Protein AF-A0A538GFB2-F1 (afdb_monomer_lite)

Radius of gyration: 16.96 Å; chains: 1; bounding box: 48×27×48 Å

Secondary structure (DSSP, 8-state):
---------------SGGGSHHHHHHHHHHT--EETTEE---TTSB-GGG-SSS---B--SGGGTTTSTTTTSHHHHHHHHHHHHHHHHHS---

Structure (mmCIF, N/CA/C/O backbone):
data_AF-A0A538GFB2-F1
#
_entry.id   AF-A0A538GFB2-F1
#
loop_
_atom_site.group_PDB
_atom_site.id
_atom_site.type_symbol
_atom_site.label_atom_id
_atom_site.label_alt_id
_atom_site.label_comp_id
_atom_site.label_asym_id
_atom_site.label_entity_id
_atom_site.label_seq_id
_atom_site.pdbx_PDB_ins_code
_atom_site.Cartn_x
_atom_site.Cartn_y
_atom_site.Cartn_z
_atom_site.occupancy
_atom_site.B_iso_or_equiv
_atom_site.auth_seq_id
_atom_site.auth_comp_id
_atom_site.auth_asym_id
_atom_site.auth_atom_id
_atom_site.pdbx_PDB_model_num
ATOM 1 N N . MET A 1 1 ? 39.221 5.810 -26.655 1.00 50.38 1 MET A N 1
ATOM 2 C CA . MET A 1 1 ? 38.280 5.226 -25.675 1.00 50.38 1 MET A CA 1
ATOM 3 C C . MET A 1 1 ? 38.002 3.803 -26.113 1.00 50.38 1 MET A C 1
ATOM 5 O O . MET A 1 1 ? 37.433 3.619 -27.179 1.00 50.38 1 MET A O 1
ATOM 9 N N . ASN A 1 2 ? 38.476 2.812 -25.359 1.00 55.91 2 ASN A N 1
ATOM 10 C CA . ASN A 1 2 ? 38.236 1.405 -25.675 1.00 55.91 2 ASN A CA 1
ATOM 11 C C . ASN A 1 2 ? 36.797 1.069 -25.278 1.00 55.91 2 ASN A C 1
ATOM 13 O O . ASN A 1 2 ? 36.492 0.971 -24.092 1.00 55.91 2 ASN A O 1
ATOM 17 N N . GLY A 1 3 ? 35.910 0.972 -26.268 1.00 63.19 3 GLY A N 1
ATOM 18 C CA . GLY A 1 3 ? 34.527 0.551 -26.079 1.00 63.19 3 GLY A CA 1
ATOM 19 C C . GLY A 1 3 ? 34.468 -0.925 -25.706 1.00 63.19 3 GLY A C 1
ATOM 20 O O . GLY A 1 3 ? 34.484 -1.792 -26.574 1.00 63.19 3 GLY A O 1
ATOM 21 N N . SER A 1 4 ? 34.414 -1.218 -24.410 1.00 72.31 4 SER A N 1
ATOM 22 C CA . SER A 1 4 ? 33.981 -2.524 -23.922 1.00 72.31 4 SER A CA 1
ATOM 23 C C . SER A 1 4 ? 32.481 -2.669 -24.180 1.00 72.31 4 SER A C 1
ATOM 25 O O . SER A 1 4 ? 31.709 -1.811 -23.747 1.00 72.31 4 SER A O 1
ATOM 27 N N . ALA A 1 5 ? 32.057 -3.733 -24.868 1.00 78.94 5 ALA A N 1
ATOM 28 C CA . ALA A 1 5 ? 30.639 -4.047 -25.023 1.00 78.94 5 ALA A CA 1
ATOM 29 C C . ALA A 1 5 ? 29.997 -4.201 -23.633 1.00 78.94 5 ALA A C 1
ATOM 31 O O . ALA A 1 5 ? 30.387 -5.073 -22.858 1.00 78.94 5 ALA A O 1
ATOM 32 N N . GLN A 1 6 ? 29.043 -3.328 -23.308 1.00 87.31 6 GLN A N 1
ATOM 33 C CA . GLN A 1 6 ? 28.327 -3.342 -22.036 1.00 87.31 6 GLN A CA 1
ATOM 34 C C . GLN A 1 6 ? 26.903 -3.850 -22.258 1.00 87.31 6 GLN A C 1
ATOM 36 O O . GLN A 1 6 ? 26.196 -3.368 -23.142 1.00 87.31 6 GLN A O 1
ATOM 41 N N . VAL A 1 7 ? 26.476 -4.809 -21.437 1.00 90.44 7 VAL A N 1
ATOM 42 C CA . VAL A 1 7 ? 25.086 -5.274 -21.404 1.00 90.44 7 VAL A CA 1
ATOM 43 C C . VAL A 1 7 ? 24.329 -4.469 -20.352 1.00 90.44 7 VAL A C 1
ATOM 45 O O . VAL A 1 7 ? 24.751 -4.398 -19.198 1.00 90.44 7 VAL A O 1
ATOM 48 N N . ILE A 1 8 ? 23.208 -3.866 -20.750 1.00 90.19 8 ILE A N 1
ATOM 49 C CA . ILE A 1 8 ? 22.290 -3.159 -19.852 1.00 90.19 8 ILE A CA 1
ATOM 50 C C . ILE A 1 8 ? 21.027 -4.005 -19.702 1.00 90.19 8 ILE A C 1
ATOM 52 O O . ILE A 1 8 ? 20.302 -4.229 -20.669 1.00 90.19 8 ILE A O 1
ATOM 56 N N . CYS A 1 9 ? 20.741 -4.444 -18.478 1.00 91.38 9 CYS A N 1
ATOM 57 C CA . CYS A 1 9 ? 19.517 -5.172 -18.156 1.00 91.38 9 CYS A CA 1
ATOM 58 C C . CYS A 1 9 ? 18.461 -4.203 -17.607 1.00 91.38 9 CYS A C 1
ATOM 60 O O . CYS A 1 9 ? 18.441 -3.907 -16.416 1.00 91.38 9 CYS A O 1
ATOM 62 N N . ALA A 1 10 ? 17.572 -3.715 -18.475 1.00 90.75 10 ALA A N 1
ATOM 63 C CA . ALA A 1 10 ? 16.458 -2.834 -18.114 1.00 90.75 10 ALA A CA 1
ATOM 64 C C . ALA A 1 10 ? 15.153 -3.626 -17.886 1.00 90.75 10 ALA A C 1
ATOM 66 O O . ALA A 1 10 ? 14.116 -3.333 -18.473 1.00 90.75 10 ALA A O 1
ATOM 67 N N . THR A 1 11 ? 15.200 -4.663 -17.047 1.00 91.25 11 THR A N 1
ATOM 68 C CA . THR A 1 11 ? 14.083 -5.609 -16.830 1.00 91.25 11 THR A CA 1
ATOM 69 C C . THR A 1 11 ? 12.999 -5.096 -15.874 1.00 91.25 11 THR A C 1
ATOM 71 O O . THR A 1 11 ? 12.088 -5.838 -15.516 1.00 91.25 11 THR A O 1
ATOM 74 N N . GLY A 1 12 ? 13.090 -3.837 -15.442 1.00 88.06 12 GLY A N 1
ATOM 75 C CA . GLY A 1 12 ? 12.149 -3.225 -14.508 1.00 88.06 12 GLY A CA 1
ATOM 76 C C . GLY A 1 12 ? 12.362 -3.653 -13.055 1.00 88.06 12 GLY A C 1
ATOM 77 O O . GLY A 1 12 ? 13.450 -4.069 -12.657 1.00 88.06 12 GLY A O 1
ATOM 78 N N . PHE A 1 13 ? 11.305 -3.514 -12.255 1.00 84.81 13 PHE A N 1
ATOM 79 C CA . PHE A 1 13 ? 11.328 -3.737 -10.812 1.00 84.81 13 PHE A CA 1
ATOM 80 C C . PHE A 1 13 ? 10.518 -4.968 -10.422 1.00 84.81 13 PHE A C 1
ATOM 82 O O . PHE A 1 13 ? 9.530 -5.330 -11.062 1.00 84.81 13 PHE A O 1
ATOM 89 N N . ARG A 1 14 ? 10.927 -5.584 -9.314 1.00 88.75 14 ARG A N 1
ATOM 90 C CA . ARG A 1 14 ? 10.164 -6.637 -8.649 1.00 88.75 14 ARG A CA 1
ATOM 91 C C . ARG A 1 14 ? 8.854 -6.050 -8.114 1.00 88.75 14 ARG A C 1
ATOM 93 O O . ARG A 1 14 ? 8.877 -5.040 -7.416 1.00 88.75 14 ARG A O 1
ATOM 100 N N . ARG A 1 15 ? 7.735 -6.681 -8.464 1.00 86.81 15 ARG A N 1
ATOM 101 C CA . ARG A 1 15 ? 6.373 -6.263 -8.103 1.00 86.81 15 ARG A CA 1
ATOM 102 C C . ARG A 1 15 ? 5.821 -7.086 -6.942 1.00 86.81 15 ARG A C 1
ATOM 104 O O . ARG A 1 15 ? 6.360 -8.145 -6.628 1.00 86.81 15 ARG A O 1
ATOM 111 N N . GLY A 1 16 ? 4.729 -6.609 -6.355 1.00 89.69 16 GLY A N 1
ATOM 112 C CA . GLY A 1 16 ? 4.022 -7.327 -5.300 1.00 89.69 16 GLY A CA 1
ATOM 113 C C . GLY A 1 16 ? 4.748 -7.326 -3.954 1.00 89.69 16 GLY A C 1
ATOM 114 O O . GLY A 1 16 ? 5.863 -6.820 -3.807 1.00 89.69 16 GLY A O 1
ATOM 115 N N . PHE A 1 17 ? 4.095 -7.888 -2.940 1.00 93.62 17 PHE A N 1
ATOM 116 C CA . PHE A 1 17 ? 4.569 -7.804 -1.555 1.00 93.62 17 PHE A CA 1
ATOM 117 C C . PHE A 1 17 ? 5.668 -8.826 -1.224 1.00 93.62 17 PHE A C 1
ATOM 119 O O . PHE A 1 17 ? 6.476 -8.592 -0.329 1.00 93.62 17 PHE A O 1
ATOM 126 N N . ARG A 1 18 ? 5.737 -9.959 -1.942 1.00 94.19 18 ARG A N 1
ATOM 127 C CA . ARG A 1 18 ? 6.629 -11.094 -1.610 1.00 94.19 18 ARG A CA 1
ATOM 128 C C . ARG A 1 18 ? 8.117 -10.758 -1.655 1.00 94.19 18 ARG A C 1
ATOM 130 O O . ARG A 1 18 ? 8.944 -11.501 -1.129 1.00 94.19 18 ARG A O 1
ATOM 137 N N . HIS A 1 19 ? 8.477 -9.688 -2.351 1.00 92.12 19 HIS A N 1
ATOM 138 C CA . HIS A 1 19 ? 9.860 -9.259 -2.530 1.00 92.12 19 HIS A CA 1
ATOM 139 C C . HIS A 1 19 ? 10.310 -8.235 -1.487 1.00 92.12 19 HIS A C 1
ATOM 141 O O . HIS A 1 19 ? 11.508 -7.972 -1.379 1.00 92.12 19 HIS A O 1
ATOM 147 N N . ASP A 1 20 ? 9.375 -7.729 -0.686 1.00 93.44 20 ASP A N 1
ATOM 148 C CA . ASP A 1 20 ? 9.642 -6.926 0.494 1.00 93.44 20 ASP A CA 1
ATOM 149 C C . ASP A 1 20 ? 9.559 -7.819 1.742 1.00 93.44 20 ASP A C 1
ATOM 151 O O . ASP A 1 20 ? 8.541 -8.459 2.007 1.00 93.44 20 ASP A O 1
ATOM 155 N N . ARG A 1 21 ? 10.649 -7.893 2.516 1.00 95.38 21 ARG A N 1
ATOM 156 C CA . ARG A 1 21 ? 10.722 -8.782 3.689 1.00 95.38 21 ARG A CA 1
ATOM 157 C C . ARG A 1 21 ? 9.715 -8.408 4.775 1.00 95.38 21 ARG A C 1
ATOM 159 O O . ARG A 1 21 ? 9.217 -9.306 5.450 1.00 95.38 21 ARG A O 1
ATOM 166 N N . LEU A 1 22 ? 9.446 -7.117 4.966 1.00 95.44 22 LEU A N 1
ATOM 167 C CA . LEU A 1 22 ? 8.499 -6.654 5.973 1.00 95.44 22 LEU A CA 1
ATOM 168 C C . LEU A 1 22 ? 7.075 -6.978 5.530 1.00 95.44 22 LEU A C 1
ATOM 170 O O . LEU A 1 22 ? 6.331 -7.578 6.301 1.00 95.44 22 LEU A O 1
ATOM 174 N N . LEU A 1 23 ? 6.711 -6.652 4.288 1.00 95.75 23 LEU A N 1
ATOM 175 C CA . LEU A 1 23 ? 5.359 -6.920 3.796 1.00 95.75 23 LEU A CA 1
ATOM 176 C C . LEU A 1 23 ? 5.070 -8.423 3.713 1.00 95.75 23 LEU A C 1
ATOM 178 O O . LEU A 1 23 ? 4.014 -8.858 4.162 1.00 95.75 23 LEU A O 1
ATOM 182 N N . ALA A 1 24 ? 6.015 -9.231 3.223 1.00 96.94 24 ALA A N 1
ATOM 183 C CA . ALA A 1 24 ? 5.877 -10.689 3.204 1.00 96.94 24 ALA A CA 1
ATOM 184 C C . ALA A 1 24 ? 5.643 -11.268 4.604 1.00 96.94 24 ALA A C 1
ATOM 186 O O . ALA A 1 24 ? 4.804 -12.152 4.780 1.00 96.94 24 ALA A O 1
ATOM 187 N N . ARG A 1 25 ? 6.355 -10.744 5.607 1.00 97.88 25 ARG A N 1
ATOM 188 C CA . ARG A 1 25 ? 6.182 -11.148 7.000 1.00 97.88 25 ARG A CA 1
ATOM 189 C C . ARG A 1 25 ? 4.823 -10.721 7.552 1.00 97.88 25 ARG A C 1
ATOM 191 O O . ARG A 1 25 ? 4.146 -11.552 8.140 1.00 97.88 25 ARG A O 1
ATOM 198 N N . LEU A 1 26 ? 4.402 -9.477 7.321 1.00 97.25 26 LEU A N 1
ATOM 199 C CA . LEU A 1 26 ? 3.101 -8.979 7.775 1.00 97.25 26 LEU A CA 1
ATOM 200 C C . LEU A 1 26 ? 1.940 -9.775 7.166 1.00 97.25 26 LEU A C 1
ATOM 202 O O . LEU A 1 26 ? 1.012 -10.125 7.887 1.00 97.25 26 LEU A O 1
ATOM 206 N N . VAL A 1 27 ? 2.014 -10.115 5.874 1.00 97.38 27 VAL A N 1
ATOM 207 C CA . VAL A 1 27 ? 1.020 -10.983 5.220 1.00 97.38 27 VAL A CA 1
ATOM 208 C C . VAL A 1 27 ? 0.945 -12.340 5.907 1.00 97.38 27 VAL A C 1
ATOM 210 O O . VAL A 1 27 ? -0.147 -12.783 6.253 1.00 97.38 27 VAL A O 1
ATOM 213 N N . ALA A 1 28 ? 2.092 -12.982 6.136 1.00 97.69 28 ALA A N 1
ATOM 214 C CA . ALA A 1 28 ? 2.142 -14.303 6.749 1.00 97.69 28 ALA A CA 1
ATOM 215 C C . ALA A 1 28 ? 1.669 -14.299 8.214 1.00 97.69 28 ALA A C 1
ATOM 217 O O . ALA A 1 28 ? 0.923 -15.187 8.615 1.00 97.69 28 ALA A O 1
ATOM 218 N N . GLU A 1 29 ? 2.089 -13.313 9.009 1.00 98.06 29 GLU A N 1
ATOM 219 C CA . GLU A 1 29 ? 1.780 -13.241 10.443 1.00 98.06 29 GLU A CA 1
ATOM 220 C C . GLU A 1 29 ? 0.329 -12.834 10.718 1.00 98.06 29 GLU A C 1
ATOM 222 O O . GLU A 1 29 ? -0.260 -13.299 11.693 1.00 98.06 29 GLU A O 1
ATOM 227 N N . HIS A 1 30 ? -0.255 -11.983 9.872 1.00 97.06 30 HIS A N 1
ATOM 228 C CA . HIS A 1 30 ? -1.601 -11.447 10.0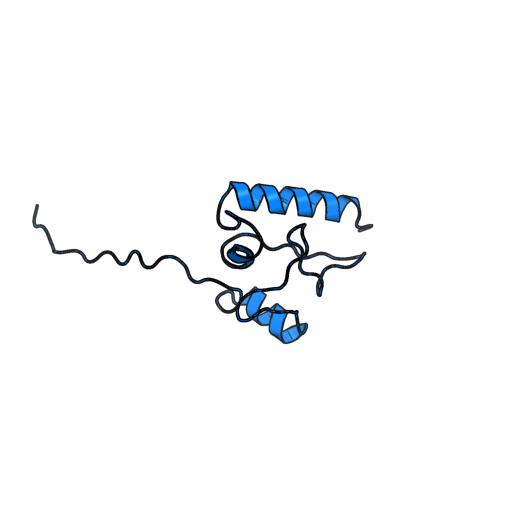83 1.00 97.06 30 HIS A CA 1
ATOM 229 C C . HIS A 1 30 ? -2.662 -12.039 9.150 1.00 97.06 30 HIS A C 1
ATOM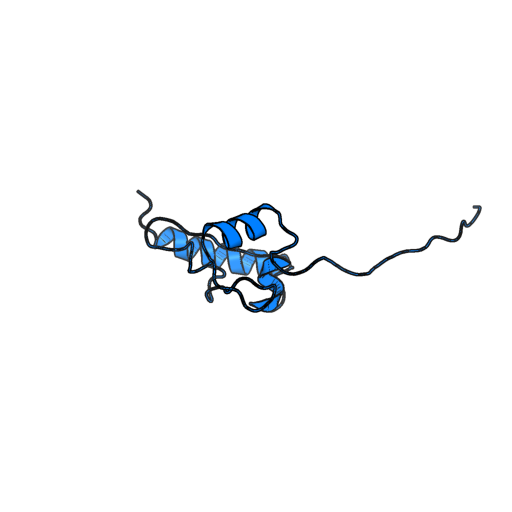 231 O O . HIS A 1 30 ? -3.824 -11.655 9.256 1.00 97.06 30 HIS A O 1
ATOM 237 N N . GLY A 1 31 ? -2.291 -12.958 8.250 1.00 96.19 31 GLY A N 1
ATOM 238 C CA . GLY A 1 31 ? -3.218 -13.559 7.288 1.00 96.19 31 GLY A CA 1
ATOM 239 C C . GLY A 1 31 ? -3.876 -12.515 6.387 1.00 96.19 31 GLY A C 1
ATOM 240 O O . GLY A 1 31 ? -5.085 -12.564 6.174 1.00 96.19 31 GLY A O 1
ATOM 241 N N . LEU A 1 32 ? -3.097 -11.529 5.927 1.00 97.19 32 LEU A N 1
ATOM 242 C CA . LEU A 1 32 ? -3.633 -10.407 5.154 1.00 97.19 32 LEU A CA 1
ATOM 243 C C . LEU A 1 32 ? -4.217 -10.888 3.831 1.00 97.19 32 LEU A C 1
ATOM 245 O O . LEU A 1 32 ? -3.668 -11.780 3.186 1.00 97.19 32 LEU A O 1
ATOM 249 N N . GLU A 1 33 ? -5.308 -10.251 3.418 1.00 96.94 33 GLU A N 1
ATOM 250 C CA . GLU A 1 33 ? -5.956 -10.559 2.153 1.00 96.94 33 GLU A CA 1
ATOM 251 C C . GLU A 1 33 ? -5.057 -10.171 0.972 1.00 96.94 33 GLU A C 1
ATOM 253 O O . GLU A 1 33 ? -4.491 -9.072 0.909 1.00 96.94 33 GLU A O 1
ATOM 258 N N . THR A 1 34 ? -4.924 -11.097 0.025 1.00 96.06 34 THR A N 1
ATOM 259 C CA . THR A 1 34 ? -4.095 -10.928 -1.167 1.00 96.06 34 THR A CA 1
ATOM 260 C C . THR A 1 34 ? -4.808 -11.448 -2.404 1.00 96.06 34 THR A C 1
ATOM 262 O O . THR A 1 34 ? -5.419 -12.515 -2.357 1.00 96.06 34 THR A O 1
ATOM 265 N N . ALA A 1 35 ? -4.635 -10.754 -3.525 1.00 94.38 35 ALA A N 1
ATOM 266 C CA . ALA A 1 35 ? -4.935 -11.263 -4.857 1.00 94.38 35 ALA A CA 1
ATOM 267 C C . ALA A 1 35 ? -3.608 -11.632 -5.539 1.00 94.38 35 ALA A C 1
ATOM 269 O O . ALA A 1 35 ? -2.840 -10.756 -5.936 1.00 94.38 35 ALA A O 1
ATOM 270 N N . ASP A 1 36 ? -3.309 -12.928 -5.624 1.00 92.38 36 ASP A N 1
ATOM 271 C CA . ASP A 1 36 ? -2.012 -13.455 -6.070 1.00 92.38 36 ASP A CA 1
ATOM 272 C C . ASP A 1 36 ? -0.818 -12.879 -5.275 1.00 92.38 36 ASP A C 1
ATOM 274 O O . ASP A 1 36 ? -0.601 -13.223 -4.110 1.00 92.38 36 ASP A O 1
ATOM 278 N N . ASP A 1 37 ? -0.024 -12.008 -5.902 1.00 91.31 37 ASP A N 1
ATOM 279 C CA . ASP A 1 37 ? 1.162 -11.365 -5.321 1.00 91.31 37 ASP A CA 1
ATOM 280 C C . ASP A 1 37 ? 0.883 -9.948 -4.799 1.00 91.31 37 ASP A C 1
ATOM 282 O O . ASP A 1 37 ? 1.803 -9.226 -4.393 1.00 91.31 37 ASP A O 1
ATOM 286 N N . TRP A 1 38 ? -0.383 -9.539 -4.805 1.00 93.56 38 TRP A N 1
ATOM 287 C CA . TRP A 1 38 ? -0.818 -8.191 -4.480 1.00 93.56 38 TRP A CA 1
ATOM 288 C C . TRP A 1 38 ? -1.568 -8.153 -3.156 1.00 93.56 38 TRP A C 1
ATOM 290 O O . TRP A 1 38 ? -2.485 -8.936 -2.931 1.00 93.56 38 TRP A O 1
ATOM 300 N N . LEU A 1 39 ? -1.192 -7.216 -2.284 1.00 94.81 39 LEU A N 1
ATOM 301 C CA . LEU A 1 39 ? -1.976 -6.882 -1.094 1.00 94.81 39 LEU A CA 1
ATOM 302 C C . LEU A 1 39 ? -3.299 -6.260 -1.526 1.00 94.81 39 LEU A C 1
ATOM 304 O O . LEU A 1 39 ? -3.259 -5.303 -2.295 1.00 94.81 39 LEU A O 1
ATOM 308 N N . VAL A 1 40 ? -4.427 -6.739 -1.000 1.00 95.06 40 VAL A N 1
ATOM 309 C CA . VAL A 1 40 ? -5.708 -6.038 -1.152 1.00 95.06 40 VAL A CA 1
ATOM 310 C C . VAL A 1 40 ? -5.657 -4.738 -0.347 1.00 95.06 40 VAL A C 1
ATOM 312 O O . VAL A 1 40 ? -5.272 -4.742 0.824 1.00 95.06 40 VAL A O 1
ATOM 315 N N . LEU A 1 41 ? -6.002 -3.622 -0.993 1.00 94.62 41 LEU A N 1
ATOM 316 C CA . LEU A 1 41 ? -5.965 -2.278 -0.420 1.00 94.62 41 LEU A CA 1
ATOM 317 C C . LEU A 1 41 ? -7.349 -1.635 -0.505 1.00 94.62 41 LEU A C 1
ATOM 319 O O . LEU A 1 41 ? -8.061 -1.823 -1.493 1.00 94.62 41 LEU A O 1
ATOM 323 N N . ASP A 1 42 ? -7.681 -0.824 0.492 1.00 93.19 42 ASP A N 1
ATOM 324 C CA . ASP A 1 42 ? -8.815 0.092 0.429 1.00 93.19 42 ASP A CA 1
ATOM 325 C C . ASP A 1 42 ? -8.527 1.266 -0.533 1.00 93.19 42 ASP A C 1
ATOM 327 O O . ASP A 1 42 ? -7.367 1.546 -0.865 1.00 93.19 42 ASP A O 1
ATOM 331 N N . PRO A 1 43 ? -9.560 2.018 -0.971 1.00 89.75 43 PRO A N 1
ATOM 332 C CA . PRO A 1 43 ? -9.395 3.147 -1.893 1.00 89.75 43 PRO A CA 1
ATOM 333 C C . PRO A 1 43 ? -8.466 4.266 -1.397 1.00 89.75 43 PRO A C 1
ATOM 335 O O . PRO A 1 43 ? -7.992 5.073 -2.191 1.00 89.75 43 PRO A O 1
ATOM 338 N N . ASP A 1 44 ? -8.195 4.343 -0.093 1.00 89.50 44 ASP A N 1
ATOM 339 C CA . ASP A 1 44 ? -7.251 5.289 0.511 1.00 89.50 44 ASP A CA 1
ATOM 340 C C . ASP A 1 44 ? -5.818 4.735 0.621 1.00 89.50 44 ASP A C 1
ATOM 342 O O . ASP A 1 44 ? -4.967 5.343 1.272 1.00 89.50 44 ASP A O 1
ATOM 346 N N . SER A 1 45 ? -5.534 3.625 -0.072 1.00 93.25 45 SER A N 1
ATOM 347 C CA . SER A 1 45 ? -4.258 2.896 -0.066 1.00 93.25 45 SER A CA 1
ATOM 348 C C . SER A 1 45 ? -3.921 2.215 1.264 1.00 93.25 45 SER A C 1
ATOM 350 O O . SER A 1 45 ? -2.770 1.815 1.468 1.00 93.25 45 SER A O 1
ATOM 352 N N . THR A 1 46 ? -4.890 2.078 2.176 1.00 94.19 46 THR A N 1
ATOM 353 C CA . THR A 1 46 ? -4.694 1.358 3.438 1.00 94.19 46 THR A CA 1
ATOM 354 C C . THR A 1 46 ? -4.864 -0.150 3.280 1.00 94.19 46 THR A C 1
ATOM 356 O O . THR A 1 46 ? -5.519 -0.630 2.361 1.00 94.19 46 THR A O 1
ATOM 359 N N . VAL A 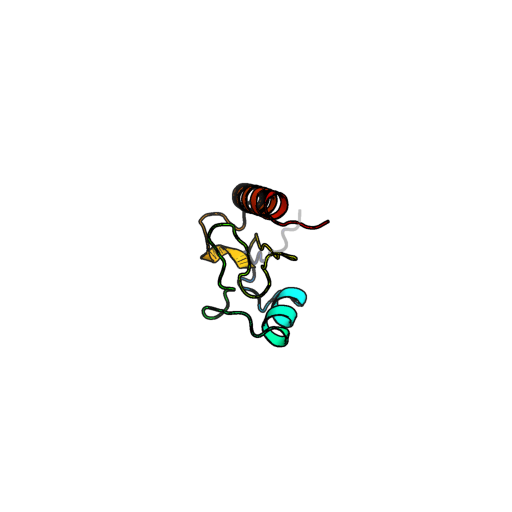1 47 ? -4.225 -0.913 4.166 1.00 95.81 47 VAL A N 1
ATOM 360 C CA . VAL A 1 47 ? -4.351 -2.371 4.266 1.00 95.81 47 VAL A CA 1
ATOM 361 C C . VAL A 1 47 ? -5.467 -2.670 5.269 1.00 95.81 47 VAL A C 1
ATOM 363 O O . VAL A 1 47 ? -5.246 -2.431 6.464 1.00 95.81 47 VAL A O 1
ATOM 366 N N . PRO A 1 48 ? -6.631 -3.206 4.848 1.00 94.75 48 PRO A N 1
ATOM 367 C CA . PRO A 1 48 ? -7.792 -3.363 5.729 1.00 94.75 48 PR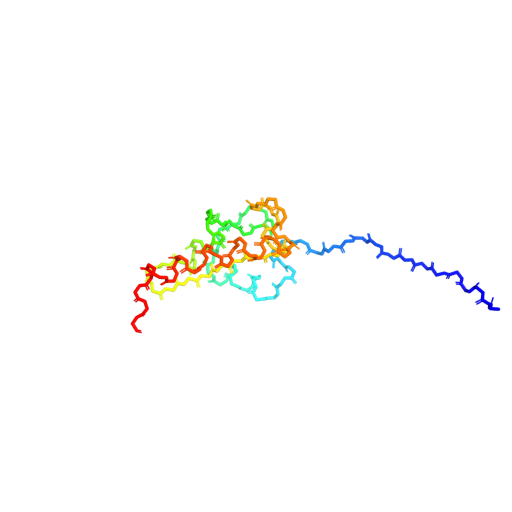O A CA 1
ATOM 368 C C . PRO A 1 48 ? -7.495 -4.223 6.963 1.00 94.75 48 PRO A C 1
ATOM 370 O O . PRO A 1 48 ? -7.805 -3.840 8.088 1.00 94.75 48 PRO A O 1
ATOM 373 N N . GLY A 1 49 ? -6.782 -5.342 6.783 1.00 95.44 49 GLY A N 1
ATOM 374 C CA . GLY A 1 49 ? -6.418 -6.257 7.877 1.00 95.44 49 GLY A CA 1
ATOM 375 C C . GLY A 1 49 ? -5.477 -5.665 8.939 1.00 95.44 49 GLY A C 1
ATOM 376 O O . GLY A 1 49 ? -5.318 -6.248 10.009 1.00 95.44 49 GLY A O 1
ATOM 377 N N . LEU A 1 50 ? -4.863 -4.507 8.668 1.00 95.12 50 LEU A N 1
ATOM 378 C CA . LEU A 1 50 ? -3.993 -3.773 9.599 1.00 95.12 50 LEU A CA 1
ATOM 379 C C . LEU A 1 50 ? -4.473 -2.338 9.852 1.00 95.12 50 LEU A C 1
ATOM 381 O O . LEU A 1 50 ? -3.722 -1.525 10.396 1.00 95.12 50 LEU A O 1
ATOM 385 N N . SER A 1 51 ? -5.713 -2.028 9.471 1.00 93.44 51 SER A N 1
ATOM 386 C CA . SER A 1 51 ? -6.293 -0.698 9.619 1.00 93.44 51 SER A CA 1
ATOM 387 C C . SER A 1 51 ? -7.624 -0.769 10.352 1.00 93.44 51 SER A C 1
ATOM 389 O O . SER A 1 51 ? -8.631 -1.233 9.833 1.00 93.44 51 SER A O 1
ATOM 391 N N . ASP A 1 52 ? -7.629 -0.255 11.575 1.00 89.56 52 ASP A N 1
ATOM 392 C CA . ASP A 1 52 ? -8.798 -0.172 12.443 1.00 89.56 52 ASP A CA 1
ATOM 393 C C . ASP A 1 52 ? -8.917 1.253 13.016 1.00 89.56 52 ASP A C 1
ATOM 395 O O . ASP A 1 52 ? -8.420 2.211 12.418 1.00 89.56 52 ASP A O 1
ATOM 399 N N . ALA A 1 53 ? -9.647 1.425 14.118 1.00 85.12 53 ALA A N 1
ATOM 400 C CA . ALA A 1 53 ? -9.842 2.729 14.753 1.00 85.12 53 ALA A CA 1
ATOM 401 C C . ALA A 1 53 ? -8.609 3.233 15.533 1.00 85.12 53 ALA A C 1
ATOM 403 O O . ALA A 1 53 ? -8.563 4.399 15.922 1.00 85.12 53 ALA A O 1
ATOM 404 N N . THR A 1 54 ? -7.642 2.355 15.805 1.00 85.75 54 THR A N 1
ATOM 405 C CA . THR A 1 54 ? -6.491 2.597 16.690 1.00 85.75 54 THR A CA 1
ATOM 406 C C . THR A 1 54 ? -5.153 2.573 15.962 1.00 85.75 54 THR A C 1
ATOM 408 O O . THR A 1 54 ? -4.179 3.147 16.444 1.00 85.75 54 THR A O 1
ATOM 411 N N . ARG A 1 55 ? -5.092 1.925 14.799 1.00 89.81 55 ARG A N 1
ATOM 412 C CA . ARG A 1 55 ? -3.888 1.793 13.975 1.00 89.81 55 ARG A CA 1
ATOM 413 C C . ARG A 1 55 ? -4.251 1.757 12.500 1.00 89.81 55 ARG A C 1
ATOM 415 O O . ARG A 1 55 ? -5.378 1.444 12.130 1.00 89.81 55 ARG A O 1
ATOM 422 N N . THR A 1 56 ? -3.280 2.072 11.658 1.00 93.12 56 THR A N 1
ATOM 423 C CA . THR A 1 56 ? -3.434 2.037 10.206 1.00 93.12 56 THR A CA 1
ATOM 424 C C . THR A 1 56 ? -2.096 1.723 9.549 1.00 93.12 56 THR A C 1
ATOM 426 O O . THR A 1 56 ? -1.041 2.112 10.054 1.00 93.12 56 THR A O 1
ATOM 429 N N . LEU A 1 57 ? -2.144 1.009 8.427 1.00 94.19 57 LEU A N 1
ATOM 430 C CA . LEU A 1 57 ? -1.011 0.796 7.536 1.00 94.19 57 LEU A CA 1
ATOM 431 C C . LEU A 1 57 ? -1.447 1.183 6.128 1.00 94.19 57 LEU A C 1
ATOM 433 O O . LEU A 1 57 ? -2.419 0.626 5.627 1.00 94.19 57 LEU A O 1
ATOM 437 N N . ALA A 1 58 ? -0.711 2.085 5.483 1.00 94.44 58 ALA A N 1
ATOM 438 C CA . ALA A 1 58 ? -0.880 2.410 4.070 1.00 94.44 58 ALA A CA 1
ATOM 439 C C . ALA A 1 58 ? 0.349 2.003 3.259 1.00 94.44 58 ALA A C 1
ATOM 441 O O . ALA A 1 58 ? 1.476 2.054 3.755 1.00 94.44 58 ALA A O 1
ATOM 442 N N . VAL A 1 59 ? 0.128 1.602 2.007 1.00 94.00 59 VAL A N 1
ATOM 443 C CA . VAL A 1 59 ? 1.179 1.141 1.094 1.00 94.00 59 VAL A CA 1
ATOM 444 C C . VAL A 1 59 ? 1.136 1.959 -0.193 1.00 94.00 59 VAL A C 1
ATOM 446 O O . VAL A 1 59 ? 0.081 2.185 -0.774 1.00 94.00 59 VAL A O 1
ATOM 449 N N . ALA A 1 60 ? 2.308 2.383 -0.654 1.00 93.12 60 ALA A N 1
ATOM 450 C CA . ALA A 1 60 ? 2.516 3.011 -1.954 1.00 93.12 60 ALA A CA 1
ATOM 451 C C . ALA A 1 60 ? 3.713 2.347 -2.648 1.00 93.12 60 ALA A C 1
ATOM 453 O O . ALA A 1 60 ? 4.420 1.533 -2.049 1.00 93.12 60 ALA A O 1
ATOM 454 N N . GLY A 1 61 ? 3.978 2.704 -3.903 1.00 91.19 61 GLY A N 1
ATOM 455 C CA . GLY A 1 61 ? 5.117 2.166 -4.637 1.00 91.19 61 GLY A CA 1
ATOM 456 C C . GLY A 1 61 ? 4.790 0.900 -5.431 1.00 91.19 61 GLY A C 1
ATOM 457 O O . GLY A 1 61 ? 3.632 0.564 -5.681 1.00 91.19 61 GLY A O 1
ATOM 458 N N . ALA A 1 62 ? 5.844 0.162 -5.789 1.00 89.69 62 ALA A N 1
ATOM 459 C CA . ALA A 1 62 ? 5.748 -1.103 -6.517 1.00 89.69 62 ALA A CA 1
ATOM 460 C C . ALA A 1 62 ? 4.802 -2.145 -5.878 1.00 89.69 62 ALA A C 1
ATOM 462 O O . ALA A 1 62 ? 4.139 -2.841 -6.642 1.00 89.69 62 ALA A O 1
ATOM 463 N N . PRO A 1 63 ? 4.661 -2.257 -4.539 1.00 90.31 63 PRO A N 1
ATOM 464 C CA . PRO A 1 63 ? 3.693 -3.179 -3.933 1.00 90.31 63 PRO A CA 1
ATOM 465 C C . PRO A 1 63 ? 2.219 -2.770 -4.118 1.00 90.31 63 PRO A C 1
ATOM 467 O O . PRO A 1 63 ? 1.345 -3.627 -4.031 1.00 90.31 63 PRO A O 1
ATOM 470 N N . ALA A 1 64 ? 1.940 -1.491 -4.398 1.00 91.50 64 ALA A N 1
ATOM 471 C CA . ALA A 1 64 ? 0.593 -0.947 -4.609 1.00 91.50 64 ALA A CA 1
ATOM 472 C C . ALA A 1 64 ? 0.268 -0.692 -6.095 1.00 91.50 64 ALA A C 1
ATOM 474 O O . ALA A 1 64 ? -0.792 -0.159 -6.412 1.00 91.50 64 ALA A O 1
ATOM 475 N N . GLN A 1 65 ? 1.160 -1.074 -7.018 1.00 89.38 65 GLN A N 1
ATOM 476 C CA . GLN A 1 65 ? 1.051 -0.771 -8.454 1.00 89.38 65 GLN A CA 1
ATOM 477 C C . GLN A 1 65 ? -0.250 -1.265 -9.108 1.00 89.38 65 GLN A C 1
ATOM 479 O O . GLN A 1 65 ? -0.686 -0.694 -10.104 1.00 89.38 65 GLN A O 1
ATOM 484 N N . TRP A 1 66 ? -0.875 -2.303 -8.554 1.00 88.62 66 TRP A N 1
ATOM 485 C CA . TRP A 1 66 ? -2.150 -2.829 -9.040 1.00 88.62 66 TRP A CA 1
ATOM 486 C C . TRP A 1 66 ? -3.368 -1.988 -8.618 1.00 88.62 66 TRP A C 1
ATOM 488 O O . TRP A 1 66 ? -4.391 -2.031 -9.295 1.00 88.62 66 TRP A O 1
ATOM 498 N N . ALA A 1 67 ? -3.272 -1.238 -7.514 1.00 86.06 67 ALA A N 1
ATOM 499 C CA . ALA A 1 67 ? -4.425 -0.622 -6.857 1.00 86.06 67 ALA A CA 1
ATOM 500 C C . ALA A 1 67 ? -4.871 0.685 -7.528 1.00 86.06 67 ALA A C 1
ATOM 502 O O . ALA A 1 67 ? -6.053 1.019 -7.517 1.00 86.06 67 ALA A O 1
ATOM 503 N N . PHE A 1 68 ? -3.940 1.437 -8.120 1.00 79.94 68 PHE A N 1
ATOM 504 C CA . PHE A 1 68 ? -4.252 2.656 -8.862 1.00 79.94 68 PHE A CA 1
ATOM 505 C C . PHE A 1 68 ? -3.143 3.009 -9.866 1.00 79.94 68 PHE A C 1
ATOM 507 O O . PHE A 1 68 ? -1.973 2.672 -9.650 1.00 79.94 68 PH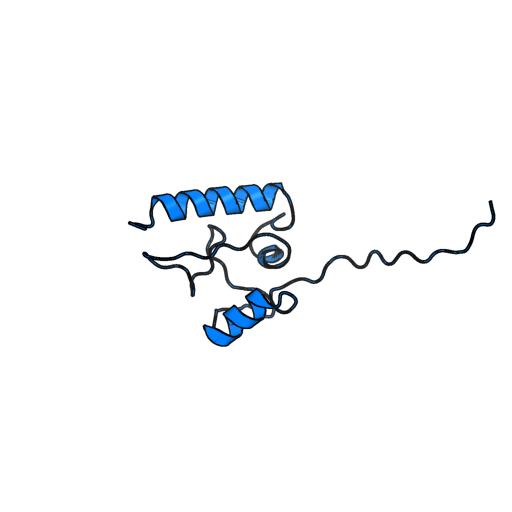E A O 1
ATOM 514 N N . PRO A 1 69 ? -3.474 3.712 -10.970 1.00 73.88 69 PRO A N 1
ATOM 515 C CA . PRO A 1 69 ? -2.476 4.163 -11.929 1.00 73.88 69 PRO A CA 1
ATOM 516 C C . PRO A 1 69 ? -1.381 4.991 -11.257 1.00 73.88 69 PRO A C 1
ATOM 518 O O . PRO A 1 69 ? -1.661 5.876 -10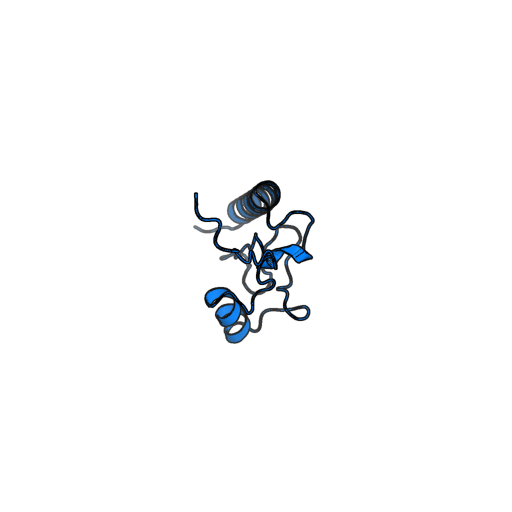.449 1.00 73.88 69 PRO A O 1
ATOM 521 N N . ALA A 1 70 ? -0.130 4.727 -11.636 1.00 85.50 70 ALA A N 1
ATOM 522 C CA . ALA A 1 70 ? 1.041 5.460 -11.167 1.00 85.50 70 ALA A CA 1
ATOM 523 C C . ALA A 1 70 ? 1.322 5.349 -9.653 1.00 85.50 70 ALA A C 1
ATOM 525 O O . ALA A 1 70 ? 2.028 6.204 -9.111 1.00 85.50 70 ALA A O 1
ATOM 526 N N . ALA A 1 71 ? 0.826 4.309 -8.966 1.00 87.62 71 ALA A N 1
ATOM 527 C CA . ALA A 1 71 ? 1.123 4.075 -7.546 1.00 87.62 71 ALA A CA 1
ATOM 528 C C . ALA A 1 71 ? 2.624 3.947 -7.238 1.00 87.62 71 ALA A C 1
ATOM 530 O O . ALA A 1 71 ? 3.058 4.266 -6.133 1.00 87.62 71 ALA A O 1
ATOM 531 N N . ASP A 1 72 ? 3.424 3.550 -8.227 1.00 89.12 72 ASP A N 1
ATOM 532 C CA . ASP A 1 72 ? 4.884 3.466 -8.189 1.00 89.12 72 ASP A CA 1
ATOM 533 C C . ASP A 1 72 ? 5.609 4.768 -8.570 1.00 89.12 72 ASP A C 1
ATOM 535 O O . ASP A 1 72 ? 6.826 4.781 -8.744 1.00 89.12 72 ASP A O 1
ATOM 539 N N . THR A 1 73 ? 4.885 5.884 -8.655 1.00 91.19 73 THR A N 1
ATOM 540 C CA . THR A 1 73 ? 5.438 7.207 -8.973 1.00 91.19 73 THR A CA 1
ATOM 541 C C . THR A 1 73 ? 5.328 8.174 -7.795 1.00 91.19 73 THR A C 1
ATOM 543 O O . THR A 1 73 ? 4.593 7.943 -6.835 1.00 91.19 73 THR A O 1
ATOM 546 N N . LEU A 1 74 ? 5.993 9.330 -7.897 1.00 91.75 74 LEU A N 1
ATOM 547 C CA . LEU A 1 74 ? 5.840 10.423 -6.929 1.00 91.75 74 LEU A CA 1
ATOM 548 C C . LEU A 1 74 ? 4.393 10.931 -6.825 1.00 91.75 74 LEU A C 1
ATOM 550 O O . LEU A 1 74 ? 3.946 11.296 -5.738 1.00 91.75 74 LEU A O 1
ATOM 554 N N . ALA A 1 75 ? 3.648 10.942 -7.935 1.00 91.69 75 ALA A N 1
ATOM 555 C CA . ALA A 1 75 ? 2.241 11.334 -7.924 1.00 91.69 75 ALA A CA 1
ATOM 556 C C . ALA A 1 75 ? 1.398 10.327 -7.129 1.00 91.69 75 ALA A C 1
ATOM 558 O O . ALA A 1 75 ? 0.570 10.728 -6.311 1.00 91.69 75 ALA A O 1
ATOM 559 N N . GLY A 1 76 ? 1.666 9.031 -7.307 1.00 91.62 76 GLY A N 1
ATOM 560 C CA . GLY A 1 76 ? 1.012 7.976 -6.544 1.00 91.62 76 GLY A CA 1
ATOM 561 C C . GLY A 1 76 ? 1.367 8.000 -5.060 1.00 91.62 76 GLY A C 1
ATOM 562 O O . GLY A 1 76 ? 0.481 7.901 -4.214 1.00 91.62 76 GLY A O 1
ATOM 563 N N . ALA A 1 77 ? 2.637 8.245 -4.728 1.00 92.69 77 ALA A N 1
ATOM 564 C CA . ALA A 1 77 ? 3.065 8.442 -3.346 1.00 92.69 77 ALA A CA 1
ATOM 565 C C . ALA A 1 77 ? 2.331 9.622 -2.686 1.00 92.69 77 ALA A C 1
ATOM 567 O O . ALA A 1 77 ? 1.869 9.508 -1.552 1.00 92.69 77 ALA A O 1
ATOM 568 N N . ARG A 1 78 ? 2.151 10.738 -3.407 1.00 93.56 78 ARG A N 1
ATOM 569 C CA . ARG A 1 78 ? 1.373 11.886 -2.916 1.00 93.56 78 ARG A CA 1
ATOM 570 C C . ARG A 1 78 ? -0.105 11.543 -2.717 1.00 93.56 78 ARG A C 1
ATOM 572 O O . ARG A 1 78 ? -0.692 11.971 -1.727 1.00 93.56 78 ARG A O 1
ATOM 579 N N . TYR A 1 79 ? -0.701 10.789 -3.640 1.00 90.81 79 TYR A N 1
ATOM 580 C CA . TYR A 1 79 ? -2.084 10.326 -3.518 1.00 90.81 79 TYR A CA 1
ATOM 581 C C . TYR A 1 79 ? -2.284 9.496 -2.243 1.00 90.81 79 TYR A C 1
ATOM 583 O O . TYR A 1 79 ? -3.130 9.849 -1.416 1.00 90.81 79 TYR A O 1
ATOM 591 N N . ALA A 1 80 ? -1.449 8.471 -2.044 1.00 93.50 80 ALA A N 1
ATOM 592 C CA . ALA A 1 80 ? -1.484 7.623 -0.857 1.00 93.50 80 ALA A CA 1
ATOM 593 C C . ALA A 1 80 ? -1.241 8.433 0.427 1.00 93.50 80 ALA A C 1
ATOM 595 O O . ALA A 1 80 ? -1.973 8.278 1.399 1.00 93.50 80 ALA A O 1
ATOM 596 N N . ALA A 1 81 ? -0.284 9.369 0.421 1.00 93.81 81 ALA A N 1
ATOM 597 C CA . ALA A 1 81 ? -0.004 10.228 1.573 1.00 93.81 81 ALA A CA 1
ATOM 598 C C . ALA A 1 81 ? -1.203 11.107 1.970 1.00 93.81 81 ALA A C 1
ATOM 600 O O . ALA A 1 81 ? -1.499 11.248 3.155 1.00 93.81 81 ALA A O 1
ATOM 601 N N . HIS A 1 82 ? -1.928 11.677 1.001 1.00 93.31 82 HIS A N 1
ATOM 602 C CA . HIS A 1 82 ? -3.144 12.438 1.298 1.00 93.31 82 HIS A CA 1
ATOM 603 C C . HIS A 1 82 ? -4.279 11.546 1.827 1.00 93.31 82 HIS A C 1
ATOM 605 O O . HIS A 1 82 ? -5.041 11.989 2.685 1.00 93.31 82 HIS A O 1
ATOM 611 N N . GLY A 1 83 ? -4.421 10.319 1.312 1.00 91.25 83 GLY A N 1
ATOM 612 C CA . GLY A 1 83 ? -5.357 9.326 1.855 1.00 91.25 83 GLY A CA 1
ATOM 613 C C . GLY A 1 83 ? -5.034 8.986 3.306 1.00 91.25 83 GLY A C 1
ATOM 614 O O . GLY A 1 83 ? -5.889 9.112 4.181 1.00 91.25 83 GLY A O 1
ATOM 615 N N . PHE A 1 84 ? -3.763 8.689 3.563 1.00 92.56 84 PHE A N 1
ATOM 616 C CA . PHE A 1 84 ? -3.251 8.366 4.885 1.00 92.56 84 PHE A CA 1
ATOM 617 C C . PHE A 1 84 ? -3.437 9.505 5.893 1.00 92.56 84 PHE A C 1
ATOM 619 O O . PHE A 1 84 ? -3.873 9.255 7.014 1.00 92.56 84 PHE A O 1
ATOM 626 N N . LEU A 1 85 ? -3.195 10.761 5.495 1.00 92.25 85 LEU A N 1
ATOM 627 C CA . LEU A 1 85 ? -3.444 11.924 6.353 1.00 92.25 85 LEU A CA 1
ATOM 628 C C . LEU A 1 85 ? -4.915 12.002 6.790 1.00 92.25 85 LEU A C 1
ATOM 630 O O . LEU A 1 85 ? -5.184 12.092 7.985 1.00 92.25 85 LEU A O 1
ATOM 634 N N . ARG A 1 86 ? -5.866 11.881 5.851 1.00 90.81 86 ARG A N 1
ATOM 635 C CA . ARG A 1 86 ? -7.306 11.878 6.179 1.00 90.81 86 ARG A CA 1
ATOM 636 C C . ARG A 1 86 ? -7.680 10.726 7.113 1.00 90.81 86 ARG A C 1
ATOM 638 O O . ARG A 1 86 ? -8.530 10.879 7.991 1.00 90.81 86 ARG A O 1
ATOM 645 N N . ARG A 1 87 ? -7.049 9.560 6.942 1.00 88.00 87 ARG A N 1
ATOM 646 C CA . ARG A 1 87 ? -7.259 8.413 7.832 1.00 88.00 87 ARG A CA 1
ATOM 647 C C . ARG A 1 87 ? -6.729 8.688 9.238 1.00 88.00 87 ARG A C 1
ATOM 649 O O . ARG A 1 87 ? -7.425 8.406 10.203 1.00 88.00 87 ARG A O 1
ATOM 656 N N . ILE A 1 88 ? -5.542 9.273 9.370 1.00 87.50 88 ILE A N 1
ATOM 657 C CA . ILE A 1 88 ? -4.980 9.639 10.678 1.00 87.50 88 ILE A CA 1
ATOM 658 C C . ILE A 1 88 ? -5.846 10.689 11.377 1.00 87.50 88 ILE A C 1
ATOM 660 O O . ILE A 1 88 ? -6.126 10.536 12.558 1.00 87.50 88 ILE A O 1
ATOM 664 N N . GLU A 1 89 ? -6.323 11.710 10.664 1.00 87.44 89 GLU A N 1
ATOM 665 C CA . GLU A 1 89 ? -7.203 12.746 11.233 1.00 87.44 89 GLU A CA 1
ATOM 666 C C . GLU A 1 89 ? -8.523 12.174 11.781 1.00 87.44 89 GLU A C 1
ATOM 668 O O . GLU A 1 89 ? -9.120 12.741 12.698 1.00 87.44 89 GLU A O 1
ATOM 673 N N . THR A 1 90 ? -8.982 11.045 11.233 1.00 81.75 90 THR A N 1
ATOM 674 C CA . THR A 1 90 ? -10.200 10.348 11.675 1.00 81.75 90 THR A CA 1
ATOM 675 C C . THR A 1 90 ? -9.928 9.249 12.706 1.00 81.75 90 THR A C 1
ATOM 677 O O . THR A 1 90 ? -10.805 8.946 13.521 1.00 81.75 90 THR A O 1
ATOM 680 N N . CYS A 1 91 ? -8.719 8.683 12.735 1.00 72.25 91 CYS A N 1
ATOM 681 C CA . CYS A 1 91 ? -8.268 7.793 13.798 1.00 72.25 91 CYS A CA 1
ATOM 682 C C . CYS A 1 91 ? -8.042 8.593 15.087 1.00 72.25 91 CYS A C 1
ATOM 684 O O . CYS A 1 91 ? -7.182 9.465 15.172 1.00 72.25 91 CYS A O 1
ATOM 686 N N . ARG A 1 92 ? -8.778 8.253 16.151 1.00 62.78 92 ARG A N 1
ATOM 687 C CA . ARG A 1 92 ? -8.517 8.773 17.502 1.00 62.78 92 ARG A CA 1
ATOM 688 C C . ARG A 1 92 ? -7.289 8.086 18.100 1.00 62.78 92 ARG A C 1
ATOM 690 O O . ARG A 1 92 ? -7.400 7.356 19.081 1.00 62.78 92 ARG A O 1
ATOM 697 N N . THR A 1 93 ? -6.113 8.308 17.535 1.00 59.22 93 THR A N 1
ATOM 698 C CA . THR A 1 93 ? -4.874 8.054 18.271 1.00 59.22 93 THR A CA 1
ATOM 699 C C . THR A 1 93 ? -4.728 9.187 19.286 1.00 59.22 93 THR A C 1
ATOM 701 O O . THR A 1 93 ? -4.431 10.319 18.908 1.00 59.22 93 THR A O 1
ATOM 704 N N . ARG A 1 94 ? -5.084 8.902 20.544 1.00 51.34 94 ARG A N 1
ATOM 705 C CA . ARG A 1 94 ? -4.835 9.782 21.695 1.00 51.34 94 ARG A CA 1
ATOM 706 C C . ARG A 1 94 ? -3.358 9.811 22.044 1.00 51.34 94 ARG A C 1
ATOM 708 O O . ARG A 1 94 ? -2.736 8.730 21.962 1.00 51.34 94 ARG A O 1
#

pLDDT: mean 88.96, std 9.79, range [50.38, 98.06]

Foldseek 3Di:
DPDDDDDDDPPDDDAAQCVPPVSVVCCVVQVFDDDVRAGDADLLQWRVSQDDLAGTDGDAARNCCVVDPQSNHPVVVVSNVVSVVVSVVRRPHD

Sequence (94 aa):
MNGSAQVICATGFRRGFRHDRLLARLVAEHGLETADDWLVLDPDSTVPGLSDATRTLAVAGAPAQWAFPAADTLAGARYAAHGFLRRIETCRTR